Protein AF-A0A938V5H5-F1 (afdb_monomer_lite)

Secondary structure (DSSP, 8-state):
----------------------------------------S------------------PPP--------TTS------TT-SSEE-SSSSEEE---STTEEEETTEEEE-----S-SSSB-SSSSBS----TTEEEETTEEEE--

Radius of gyration: 36.23 Å; chains: 1; bounding box: 73×46×110 Å

Structure (mmCIF, N/CA/C/O backbone):
data_AF-A0A938V5H5-F1
#
_entry.id   AF-A0A938V5H5-F1
#
loop_
_atom_site.group_PDB
_atom_site.id
_atom_site.type_symbol
_atom_site.label_atom_id
_atom_site.label_alt_id
_atom_site.label_comp_id
_atom_site.label_asym_id
_atom_site.label_entity_id
_atom_site.label_seq_id
_atom_site.pdbx_PDB_ins_code
_atom_site.Cartn_x
_atom_site.Cartn_y
_atom_site.Cartn_z
_atom_site.occupancy
_atom_site.B_iso_or_equiv
_atom_site.auth_seq_id
_atom_site.auth_comp_id
_atom_site.auth_asym_id
_atom_site.auth_atom_id
_atom_site.pdbx_PDB_model_num
ATOM 1 N N . MET A 1 1 ? -8.663 37.023 58.843 1.00 42.31 1 MET A N 1
ATOM 2 C CA . MET A 1 1 ? -7.773 35.864 58.619 1.00 42.31 1 MET A CA 1
ATOM 3 C C . MET A 1 1 ? -8.628 34.703 58.145 1.00 42.31 1 MET A C 1
ATOM 5 O O . MET A 1 1 ? -9.250 34.014 58.940 1.00 42.31 1 MET A O 1
ATOM 9 N N . GLN A 1 2 ? -8.731 34.609 56.825 1.00 42.50 2 GLN A N 1
ATOM 10 C CA . GLN A 1 2 ? -9.478 33.630 56.047 1.00 42.50 2 GLN A CA 1
ATOM 11 C C . GLN A 1 2 ? -8.873 32.226 56.226 1.00 42.50 2 GLN A C 1
ATOM 13 O O . GLN A 1 2 ? -7.665 32.073 56.053 1.00 42.50 2 GLN A O 1
ATOM 18 N N . ARG A 1 3 ? -9.687 31.194 56.481 1.00 45.09 3 ARG A N 1
ATOM 19 C CA . ARG A 1 3 ? -9.358 29.814 56.087 1.00 45.09 3 ARG A CA 1
ATOM 20 C C . ARG A 1 3 ? -10.575 29.187 55.421 1.00 45.09 3 ARG A C 1
ATOM 22 O O . ARG A 1 3 ? -11.582 28.894 56.051 1.00 45.09 3 ARG A O 1
ATOM 29 N N . ILE A 1 4 ? -10.435 29.092 54.108 1.00 51.84 4 ILE A N 1
ATOM 30 C CA . ILE A 1 4 ? -11.314 28.469 53.131 1.00 51.84 4 ILE A CA 1
ATOM 31 C C . ILE A 1 4 ? -11.214 26.948 53.288 1.00 51.84 4 ILE A C 1
ATOM 33 O O . ILE A 1 4 ? -10.115 26.405 53.209 1.00 51.84 4 ILE A O 1
ATOM 37 N N . LEU A 1 5 ? -12.349 26.269 53.443 1.00 48.56 5 LEU A N 1
ATOM 38 C CA . LEU A 1 5 ? -12.515 24.866 53.061 1.00 48.56 5 LEU A CA 1
ATOM 39 C C . LEU A 1 5 ? -13.809 24.792 52.241 1.00 48.56 5 LEU A C 1
ATOM 41 O O . LEU A 1 5 ? -14.907 24.784 52.795 1.00 48.56 5 LEU A O 1
ATOM 45 N N . LEU A 1 6 ? -13.655 24.856 50.911 1.00 43.38 6 LEU A N 1
ATOM 46 C CA . LEU A 1 6 ? -14.742 24.771 49.935 1.00 43.38 6 LEU A CA 1
ATOM 47 C C . LEU A 1 6 ? -15.446 23.417 50.065 1.00 43.38 6 LEU A C 1
ATOM 49 O O . LEU A 1 6 ? -14.971 22.401 49.568 1.00 43.38 6 LEU A O 1
ATOM 53 N N . SER A 1 7 ? -16.598 23.439 50.723 1.00 48.94 7 SER A N 1
ATOM 54 C CA . SER A 1 7 ? -17.657 22.450 50.564 1.00 48.94 7 SER A CA 1
ATOM 55 C C . SER A 1 7 ? -18.646 22.993 49.533 1.00 48.94 7 SER A C 1
ATOM 57 O O . SER A 1 7 ? -19.062 24.143 49.643 1.00 48.94 7 SER A O 1
ATOM 59 N N . GLY A 1 8 ? -19.039 22.172 48.559 1.00 51.03 8 GLY A N 1
ATOM 60 C CA . GLY A 1 8 ? -20.239 22.416 47.755 1.00 51.03 8 GLY A CA 1
ATOM 61 C C . GLY A 1 8 ? -20.065 23.336 46.546 1.00 51.03 8 GLY A C 1
ATOM 62 O O . GLY A 1 8 ? -20.613 24.432 46.515 1.00 51.03 8 GLY A O 1
ATOM 63 N N . ALA A 1 9 ? -19.391 22.856 45.499 1.00 42.19 9 ALA A N 1
ATOM 64 C CA . ALA A 1 9 ? -19.657 23.334 44.144 1.00 42.19 9 ALA A CA 1
ATOM 65 C C . ALA A 1 9 ? -20.713 22.414 43.519 1.00 42.19 9 ALA A C 1
ATOM 67 O O . ALA A 1 9 ? -20.410 21.362 42.962 1.00 42.19 9 ALA A O 1
ATOM 68 N N . ILE A 1 10 ? -21.975 22.813 43.673 1.00 53.53 10 ILE A N 1
ATOM 69 C CA . ILE A 1 10 ? -23.082 22.346 42.844 1.00 53.53 10 ILE A CA 1
ATOM 70 C C . ILE A 1 10 ? -22.744 22.808 41.424 1.00 53.53 10 ILE A C 1
ATOM 72 O O . ILE A 1 10 ? -22.892 23.984 41.097 1.00 53.53 10 ILE A O 1
ATOM 76 N N . VAL A 1 11 ? -22.220 21.901 40.599 1.00 42.34 11 VAL A N 1
ATOM 77 C CA . VAL A 1 11 ? -22.107 22.132 39.158 1.00 42.34 11 VAL A CA 1
ATOM 78 C C . VAL A 1 11 ? -23.532 22.147 38.624 1.00 42.34 11 VAL A C 1
ATOM 80 O O . VAL A 1 11 ? -24.180 21.114 38.472 1.00 42.34 11 VAL A O 1
ATOM 83 N N . TRP A 1 12 ? -24.046 23.354 38.412 1.00 42.84 12 TRP A N 1
ATOM 84 C CA . TRP A 1 12 ? -25.275 23.590 37.676 1.00 42.84 12 TRP A CA 1
ATOM 85 C C . TRP A 1 12 ? -25.099 23.054 36.255 1.00 42.84 12 TRP A C 1
ATOM 87 O O . TRP A 1 12 ? -24.445 23.665 35.412 1.00 42.84 12 TRP A O 1
ATOM 97 N N . CYS A 1 13 ? -25.694 21.892 35.997 1.00 40.69 13 CYS A N 1
ATOM 98 C CA . CYS A 1 13 ? -25.951 21.413 34.651 1.00 40.69 13 CYS A CA 1
ATOM 99 C C . CYS A 1 13 ? -27.077 22.283 34.072 1.00 40.69 13 CYS A C 1
ATOM 101 O O . CYS A 1 13 ? -28.262 22.014 34.272 1.00 40.69 13 CYS A O 1
ATOM 103 N N . ALA A 1 14 ? -26.707 23.390 33.430 1.00 49.31 14 ALA A N 1
ATOM 104 C CA . ALA A 1 14 ? -27.638 24.212 32.673 1.00 49.31 14 ALA A CA 1
ATOM 105 C C . ALA A 1 14 ? -28.015 23.472 31.378 1.00 49.31 14 ALA A C 1
ATOM 107 O O . ALA A 1 14 ? -27.397 23.644 30.332 1.00 49.31 14 ALA A O 1
ATOM 108 N N . CYS A 1 15 ? -29.046 22.630 31.462 1.00 47.91 15 CYS A N 1
ATOM 109 C CA . CYS A 1 15 ? -29.882 22.302 30.315 1.00 47.91 15 CYS A CA 1
ATOM 110 C C . CYS A 1 15 ? -30.605 23.579 29.877 1.00 47.91 15 CYS A C 1
ATOM 112 O O . CYS A 1 15 ? -31.487 24.063 30.584 1.00 47.91 15 CYS A O 1
ATOM 114 N N . GLY A 1 16 ? -30.253 24.115 28.711 1.00 43.78 16 GLY A N 1
ATOM 115 C CA . GLY A 1 16 ? -31.078 25.118 28.047 1.00 43.78 16 GLY A CA 1
ATOM 116 C C . GLY A 1 16 ? -30.286 26.111 27.216 1.00 43.78 16 GLY A C 1
ATOM 117 O O . GLY A 1 16 ? -29.831 27.116 27.743 1.00 43.78 16 GLY A O 1
ATOM 118 N N . ALA A 1 17 ? -30.196 25.863 25.911 1.00 54.03 17 ALA A N 1
ATOM 119 C CA . ALA A 1 17 ? -30.540 26.862 24.899 1.00 54.03 17 ALA A CA 1
ATOM 120 C C . ALA A 1 17 ? -30.420 26.251 23.501 1.00 54.03 17 ALA A C 1
ATOM 122 O O . ALA A 1 17 ? -29.345 25.979 22.975 1.00 54.03 17 ALA A O 1
ATOM 123 N N . VAL A 1 18 ? -31.597 26.059 22.928 1.00 48.84 18 VAL A N 1
ATOM 124 C CA . VAL A 1 18 ? -31.905 25.875 21.519 1.00 48.84 18 VAL A CA 1
ATOM 125 C C . VAL A 1 18 ? -31.090 26.839 20.644 1.00 48.84 18 VAL A C 1
ATOM 127 O O . VAL A 1 18 ? -31.287 28.048 20.719 1.00 48.84 18 VAL A O 1
ATOM 130 N N . PHE A 1 19 ? -30.251 26.308 19.755 1.00 43.78 19 PHE A N 1
ATOM 131 C CA . PHE A 1 19 ? -29.819 27.022 18.554 1.00 43.78 19 PHE A CA 1
ATOM 132 C C . PHE A 1 19 ? -30.286 26.243 17.324 1.00 43.78 19 PHE A C 1
ATOM 134 O O . PHE A 1 19 ? -29.610 25.349 16.821 1.00 43.78 19 PHE A O 1
ATOM 141 N N . LEU A 1 20 ? -31.485 26.605 16.851 1.00 46.72 20 LEU A N 1
ATOM 142 C CA . LEU A 1 20 ? -31.879 26.419 15.458 1.00 46.72 20 LEU A CA 1
ATOM 143 C C . LEU A 1 20 ? -30.885 27.211 14.599 1.00 46.72 20 LEU A C 1
ATOM 145 O O . LEU A 1 20 ? -30.993 28.433 14.504 1.00 46.72 20 LEU A O 1
ATOM 149 N N . SER A 1 21 ? -29.929 26.529 13.971 1.00 50.41 21 SER A N 1
ATOM 150 C CA . SER A 1 21 ? -29.205 27.097 12.836 1.00 50.41 21 SER A CA 1
ATOM 151 C C . SER A 1 21 ? -29.875 26.608 11.559 1.00 50.41 21 SER A C 1
ATOM 153 O O . SER A 1 21 ? -29.875 25.419 11.242 1.00 50.41 21 SER A O 1
ATOM 155 N N . ALA A 1 22 ? -30.535 27.536 10.875 1.00 48.28 22 ALA A N 1
ATOM 156 C CA . ALA A 1 22 ? -31.237 27.302 9.630 1.00 48.28 22 ALA A CA 1
ATOM 157 C C . ALA A 1 22 ? -30.245 26.997 8.495 1.00 48.28 22 ALA A C 1
ATOM 159 O O . ALA A 1 22 ? -29.520 27.883 8.047 1.00 48.28 22 ALA A O 1
ATOM 160 N N . CYS A 1 23 ? -30.266 25.775 7.957 1.00 43.78 23 CYS A N 1
ATOM 161 C CA . CYS A 1 23 ? -29.747 25.513 6.615 1.00 43.78 23 CYS A CA 1
ATOM 162 C C . CYS A 1 23 ? -30.790 25.976 5.589 1.00 43.78 23 CYS A C 1
ATOM 164 O O . CYS A 1 23 ? -31.623 25.201 5.128 1.00 43.78 23 CYS A O 1
ATOM 166 N N . SER A 1 24 ? -30.753 27.266 5.254 1.00 53.62 24 SER A N 1
ATOM 167 C CA . SER A 1 24 ? -31.433 27.823 4.084 1.00 53.62 24 SER A CA 1
ATOM 168 C C . SER A 1 24 ? -30.404 27.945 2.963 1.00 53.62 24 SER A C 1
ATOM 170 O O . SER A 1 24 ? -29.495 28.767 3.040 1.00 53.62 24 SER A O 1
ATOM 172 N N . GLY A 1 25 ? -30.502 27.085 1.950 1.00 48.47 25 GLY A N 1
ATOM 173 C CA . GLY A 1 25 ? -29.505 27.009 0.883 1.00 48.47 25 GLY A CA 1
ATOM 174 C C . GLY A 1 25 ? -29.916 26.078 -0.249 1.00 48.47 25 GLY A C 1
ATOM 175 O O . GLY A 1 25 ? -29.302 25.042 -0.454 1.00 48.47 25 GLY A O 1
ATOM 176 N N . SER A 1 26 ? -31.004 26.456 -0.916 1.00 47.00 26 SER A N 1
ATOM 177 C CA . SER A 1 26 ? -31.444 26.127 -2.276 1.00 47.00 26 SER A CA 1
ATOM 178 C C . SER A 1 26 ? -30.599 25.145 -3.093 1.00 47.00 26 SER A C 1
ATOM 180 O O . SER A 1 26 ? -29.450 25.409 -3.442 1.00 47.00 26 SER A O 1
ATOM 182 N N . GLY A 1 27 ? -31.246 24.063 -3.526 1.00 49.62 27 GLY A N 1
ATOM 183 C CA . GLY A 1 27 ? -30.697 23.159 -4.524 1.00 49.62 27 GLY A CA 1
ATOM 184 C C . GLY A 1 27 ? -30.425 23.822 -5.875 1.00 49.62 27 GLY A C 1
ATOM 185 O O . GLY A 1 27 ? -31.022 24.837 -6.228 1.00 49.62 27 GLY A O 1
ATOM 186 N N . ARG A 1 28 ? -29.561 23.163 -6.650 1.00 52.50 28 ARG A N 1
ATOM 187 C CA . ARG A 1 28 ? -29.623 23.053 -8.112 1.00 52.50 28 ARG A CA 1
ATOM 188 C C . ARG A 1 28 ? -28.890 21.780 -8.524 1.00 52.50 28 ARG A C 1
ATOM 190 O O . ARG A 1 28 ? -27.674 21.751 -8.664 1.00 52.50 28 ARG A O 1
ATOM 197 N N . SER A 1 29 ? -29.686 20.731 -8.705 1.00 46.50 29 SER A N 1
ATOM 198 C CA . SER A 1 29 ? -29.394 19.652 -9.639 1.00 46.50 29 SER A CA 1
ATOM 199 C C . SER A 1 29 ? -29.227 20.294 -11.018 1.00 46.50 29 SER A C 1
ATOM 201 O O . SER A 1 29 ? -30.173 20.883 -11.539 1.00 46.50 29 SER A O 1
ATOM 203 N N . GLN A 1 30 ? -28.013 20.270 -11.563 1.00 56.12 30 GLN A N 1
ATOM 204 C CA . GLN A 1 30 ? -27.783 20.557 -12.973 1.00 56.12 30 GLN A CA 1
ATOM 205 C C . GLN A 1 30 ? -27.304 19.271 -13.612 1.00 56.12 30 GLN A C 1
ATOM 207 O O . GLN A 1 30 ? -26.192 18.794 -13.400 1.00 56.12 30 GLN A O 1
ATOM 212 N N . LYS A 1 31 ? -28.263 18.690 -14.316 1.00 45.19 31 LYS A N 1
ATOM 213 C CA . LYS A 1 31 ? -28.125 17.560 -15.196 1.00 45.19 31 LYS A CA 1
ATOM 214 C C . LYS A 1 31 ? -27.825 18.114 -16.590 1.00 45.19 31 LYS A C 1
ATOM 216 O O . LYS A 1 31 ? -28.464 19.076 -17.010 1.00 45.19 31 LYS A O 1
ATOM 221 N N . ASP A 1 32 ? -26.921 17.410 -17.265 1.00 53.78 32 ASP A N 1
ATOM 222 C CA . ASP A 1 32 ? -26.735 17.347 -18.719 1.00 53.78 32 ASP A CA 1
ATOM 223 C C . ASP A 1 32 ? -25.931 18.491 -19.381 1.00 53.78 32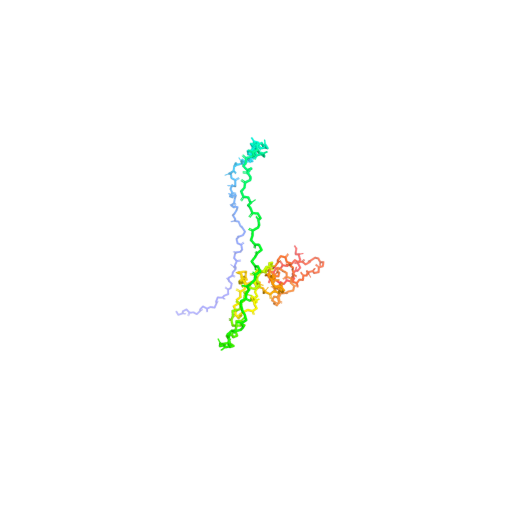 ASP A C 1
ATOM 225 O O . ASP A 1 32 ? -25.895 19.607 -18.866 1.00 53.78 32 ASP A O 1
ATOM 229 N N . PRO A 1 33 ? -25.362 18.283 -20.588 1.00 55.09 33 PRO A N 1
ATOM 230 C CA . PRO A 1 33 ? -24.975 17.037 -21.266 1.00 55.09 33 PRO A CA 1
ATOM 231 C C . PRO A 1 33 ? -23.497 17.042 -21.723 1.00 55.09 33 PRO A C 1
ATOM 233 O O . PRO A 1 33 ? -22.865 18.078 -21.914 1.00 55.09 33 PRO A O 1
ATOM 236 N N . THR A 1 34 ? -22.957 15.851 -21.977 1.00 62.06 34 THR A N 1
ATOM 237 C CA . THR A 1 34 ? -21.751 15.655 -22.794 1.00 62.06 34 THR A CA 1
ATOM 238 C C . THR A 1 34 ? -21.980 16.198 -24.210 1.00 62.06 34 THR A C 1
ATOM 240 O O . THR A 1 34 ? -23.000 15.845 -24.810 1.00 62.06 34 THR A O 1
ATOM 243 N N . PRO A 1 35 ? -21.063 16.979 -24.805 1.00 55.62 35 PRO A N 1
ATOM 244 C CA . PRO A 1 35 ? -21.111 17.221 -26.237 1.00 55.62 35 PRO A CA 1
ATOM 245 C C . PRO A 1 35 ? -20.736 15.928 -26.974 1.00 55.62 35 PRO A C 1
ATOM 247 O O . PRO A 1 35 ? -19.570 15.549 -27.042 1.00 55.62 35 PRO A O 1
ATOM 250 N N . ALA A 1 36 ? -21.749 15.248 -27.513 1.00 53.09 36 ALA A N 1
ATOM 251 C CA . ALA A 1 36 ? -21.575 14.383 -28.667 1.00 53.09 36 ALA A CA 1
ATOM 252 C C . ALA A 1 36 ? -21.418 15.283 -29.902 1.00 53.09 36 ALA A C 1
ATOM 254 O O . ALA A 1 36 ? -22.349 15.977 -30.305 1.00 53.09 36 ALA A O 1
ATOM 255 N N . ALA A 1 37 ? -20.207 15.298 -30.444 1.00 55.72 37 ALA A N 1
ATOM 256 C CA . ALA A 1 37 ? -19.897 15.615 -31.831 1.00 55.72 37 ALA A CA 1
ATOM 257 C C . ALA A 1 37 ? -18.817 14.580 -32.191 1.00 55.72 37 ALA A C 1
ATOM 259 O O . ALA A 1 37 ? -17.708 14.653 -31.674 1.00 55.72 37 ALA A O 1
ATOM 260 N N . ASP A 1 38 ? -19.139 13.445 -32.811 1.00 51.41 38 ASP A N 1
ATOM 261 C CA . ASP A 1 38 ? -19.582 13.306 -34.204 1.00 51.41 38 ASP A CA 1
ATOM 262 C C . ASP A 1 38 ? -18.791 14.215 -35.145 1.00 51.41 38 ASP A C 1
ATOM 264 O O . ASP A 1 38 ? -19.303 15.196 -35.676 1.00 51.41 38 ASP A O 1
ATOM 268 N N . LEU A 1 39 ? -17.520 13.858 -35.348 1.00 61.53 39 LEU A N 1
ATOM 269 C CA . LEU A 1 39 ? -16.772 14.179 -36.558 1.00 61.53 39 LEU A CA 1
ATOM 270 C C . LEU A 1 39 ? -15.996 12.934 -37.010 1.00 61.53 39 LEU A C 1
ATOM 272 O O . LEU A 1 39 ? -14.959 12.594 -36.451 1.00 61.53 39 LEU A O 1
ATOM 276 N N . GLY A 1 40 ? -16.538 12.284 -38.040 1.00 51.06 40 GLY A N 1
ATOM 277 C CA . GLY A 1 40 ? -15.762 11.747 -39.155 1.00 51.06 40 GLY A CA 1
ATOM 278 C C . GLY A 1 40 ? -14.954 10.473 -38.918 1.00 51.06 40 GLY A C 1
ATOM 279 O O . GLY A 1 40 ? -13.745 10.520 -38.720 1.00 51.06 40 GLY A O 1
ATOM 280 N N . ALA A 1 41 ? -15.592 9.322 -39.141 1.00 57.78 41 ALA A N 1
ATOM 281 C CA . ALA A 1 41 ? -14.999 8.404 -40.110 1.00 57.78 41 ALA A CA 1
ATOM 282 C C . ALA A 1 41 ? -14.968 9.15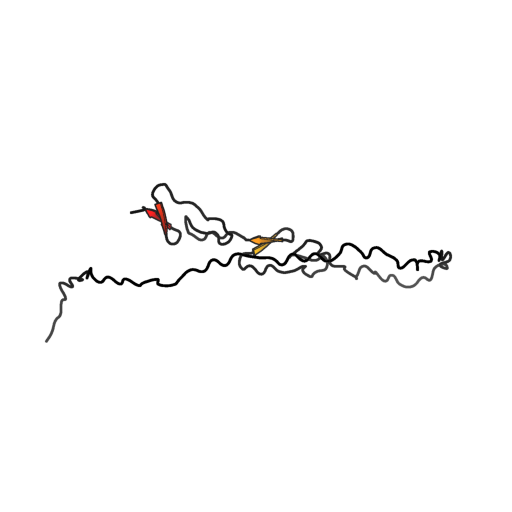7 -41.448 1.00 57.78 41 ALA A C 1
ATOM 284 O O . ALA A 1 41 ? -15.991 9.755 -41.756 1.00 57.78 41 ALA A O 1
ATOM 285 N N . ASP A 1 42 ? -13.802 9.228 -42.107 1.00 55.97 42 ASP A N 1
ATOM 286 C CA . ASP A 1 42 ? -13.564 9.497 -43.545 1.00 55.97 42 ASP A CA 1
ATOM 287 C C . ASP A 1 42 ? -12.227 10.245 -43.768 1.00 55.97 42 ASP A C 1
ATOM 289 O O . ASP A 1 42 ? -12.212 11.369 -44.253 1.00 55.97 42 ASP A O 1
ATOM 293 N N . ASP A 1 43 ? -11.076 9.637 -43.456 1.00 50.75 43 ASP A N 1
ATOM 294 C CA . ASP A 1 43 ? -9.844 9.949 -44.212 1.00 50.75 43 ASP A CA 1
ATOM 295 C C . ASP A 1 43 ? -8.893 8.743 -44.255 1.00 50.75 43 ASP A C 1
ATOM 297 O O . ASP A 1 43 ? -7.716 8.762 -43.904 1.00 50.75 43 ASP A O 1
ATOM 301 N N . VAL A 1 44 ? -9.462 7.617 -44.683 1.00 59.09 44 VAL A N 1
ATOM 302 C CA . VAL A 1 44 ? -8.716 6.472 -45.209 1.00 59.09 44 VAL A CA 1
ATOM 303 C C . VAL A 1 44 ? -8.541 6.642 -46.715 1.00 59.09 44 VAL A C 1
ATOM 305 O O . VAL A 1 44 ? -8.945 5.772 -47.478 1.00 59.09 44 VAL A O 1
ATOM 308 N N . LEU A 1 45 ? -7.964 7.757 -47.181 1.00 58.66 45 LEU A N 1
ATOM 309 C CA . LEU A 1 45 ? -7.586 7.914 -48.587 1.00 58.66 45 LEU A CA 1
ATOM 310 C C . LEU A 1 45 ? -6.247 8.659 -48.783 1.00 58.66 45 LEU A C 1
ATOM 312 O O . LEU A 1 45 ? -6.194 9.852 -49.036 1.00 58.66 45 LEU A O 1
ATOM 316 N N . ARG A 1 46 ? -5.188 7.848 -48.907 1.00 54.38 46 ARG A N 1
ATOM 317 C CA . ARG A 1 46 ? -4.150 7.969 -49.954 1.00 54.38 46 ARG A CA 1
ATOM 318 C C . ARG A 1 46 ? -3.068 9.052 -49.817 1.00 54.38 46 ARG A C 1
ATOM 320 O O . ARG A 1 46 ? -3.058 10.035 -50.543 1.00 54.38 46 ARG A O 1
ATOM 327 N N . PHE A 1 47 ? -1.999 8.669 -49.125 1.00 47.91 47 PHE A N 1
ATOM 328 C CA . PHE A 1 47 ? -0.649 8.685 -49.708 1.00 47.91 47 PHE A CA 1
ATOM 329 C C . PHE A 1 47 ? -0.068 7.277 -49.481 1.00 47.91 47 PHE A C 1
ATOM 331 O O . PHE A 1 47 ? 0.391 6.954 -48.396 1.00 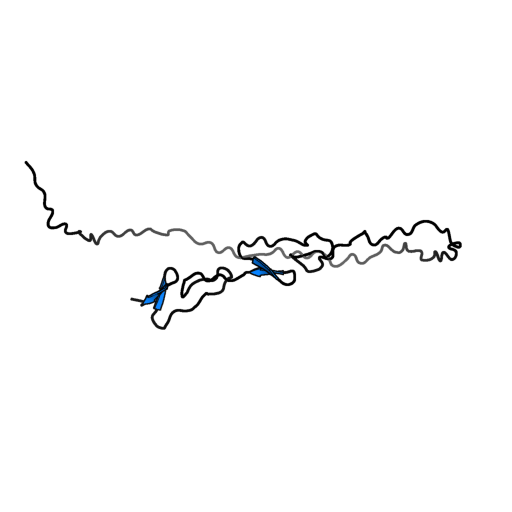47.91 47 PHE A O 1
ATOM 338 N N . ALA A 1 48 ? -0.371 6.281 -50.316 1.00 53.44 48 ALA A N 1
ATOM 339 C CA . ALA A 1 48 ? 0.358 6.011 -51.555 1.00 53.44 48 ALA A CA 1
ATOM 340 C C . ALA A 1 48 ? 1.879 6.192 -51.384 1.00 53.44 48 ALA A C 1
ATOM 342 O O . ALA A 1 48 ? 2.417 7.264 -51.624 1.00 53.44 48 ALA A O 1
ATOM 343 N N . ASP A 1 49 ? 2.512 5.096 -50.967 1.00 53.22 49 ASP A N 1
ATOM 344 C CA . ASP A 1 49 ? 3.743 4.577 -51.563 1.00 53.22 49 ASP A CA 1
ATOM 345 C C . ASP A 1 49 ? 5.003 5.461 -51.510 1.00 53.22 49 ASP A C 1
ATOM 347 O O . ASP A 1 49 ? 5.257 6.315 -52.356 1.00 53.22 49 ASP A O 1
ATOM 351 N N . SER A 1 50 ? 5.851 5.190 -50.518 1.00 54.12 50 SER A N 1
ATOM 352 C CA . SER A 1 50 ? 7.296 5.435 -50.596 1.00 54.12 50 SER A CA 1
ATOM 353 C C . SER A 1 50 ? 8.024 4.423 -49.717 1.00 54.12 50 SER A C 1
ATOM 355 O O . SER A 1 50 ? 8.687 4.766 -48.742 1.00 54.12 50 SER A O 1
ATOM 357 N N . ALA A 1 51 ? 7.870 3.147 -50.062 1.00 59.25 51 ALA A N 1
ATOM 358 C CA . ALA A 1 51 ? 8.803 2.112 -49.654 1.00 59.25 51 ALA A CA 1
ATOM 359 C C . ALA A 1 51 ? 9.451 1.537 -50.915 1.00 59.25 51 ALA A C 1
ATOM 361 O O . ALA A 1 51 ? 8.809 0.772 -51.627 1.00 59.25 51 ALA A O 1
ATOM 362 N N . PRO A 1 52 ? 10.731 1.819 -51.186 1.00 59.06 52 PRO A N 1
ATOM 363 C CA . PRO A 1 52 ? 11.570 0.826 -51.811 1.00 59.06 52 PRO A CA 1
ATOM 364 C C . PRO A 1 52 ? 12.137 -0.072 -50.708 1.00 59.06 52 PRO A C 1
ATOM 366 O O . PRO A 1 52 ? 13.007 0.319 -49.926 1.00 59.06 52 PRO A O 1
ATOM 369 N N . ALA A 1 53 ? 11.621 -1.300 -50.676 1.00 54.97 53 ALA A N 1
ATOM 370 C CA . ALA A 1 53 ? 12.447 -2.455 -50.366 1.00 54.97 53 ALA A CA 1
ATOM 371 C C . ALA A 1 53 ? 13.689 -2.459 -51.287 1.00 54.97 53 ALA A C 1
ATOM 373 O O . ALA A 1 53 ? 13.677 -1.840 -52.348 1.00 54.97 53 ALA A O 1
ATOM 374 N N . ASP A 1 54 ? 14.736 -3.167 -50.859 1.00 52.41 54 ASP A N 1
ATOM 375 C CA . ASP A 1 54 ? 15.986 -3.451 -51.585 1.00 52.41 54 ASP A CA 1
ATOM 376 C C . ASP A 1 54 ? 17.193 -2.542 -51.300 1.00 52.41 54 ASP A C 1
ATOM 378 O O . ASP A 1 54 ? 17.642 -1.737 -52.116 1.00 52.41 54 ASP A O 1
ATOM 382 N N . ARG A 1 55 ? 17.858 -2.831 -50.173 1.00 53.94 55 ARG A N 1
ATOM 383 C CA . ARG A 1 55 ? 19.306 -3.093 -50.213 1.00 53.94 55 ARG A CA 1
ATOM 384 C C . ARG A 1 55 ? 19.625 -4.379 -49.460 1.00 53.94 55 ARG A C 1
ATOM 386 O O . ARG A 1 55 ? 19.864 -4.365 -48.257 1.00 53.94 55 ARG A O 1
ATOM 393 N N . VAL A 1 56 ? 19.677 -5.484 -50.200 1.00 57.94 56 VAL A N 1
ATOM 394 C CA . VAL A 1 56 ? 20.547 -6.607 -49.845 1.00 57.94 56 VAL A CA 1
ATOM 395 C C . VAL A 1 56 ? 21.983 -6.095 -49.972 1.00 57.94 56 VAL A C 1
ATOM 397 O O . VAL A 1 56 ? 22.489 -5.899 -51.075 1.00 57.94 56 VAL A O 1
ATOM 400 N N . GLY A 1 57 ? 22.608 -5.792 -48.837 1.00 49.06 57 GLY A N 1
ATOM 401 C CA . GLY A 1 57 ? 24.044 -5.570 -48.735 1.00 49.06 57 GLY A CA 1
ATOM 402 C C . GLY A 1 57 ? 24.723 -6.873 -48.341 1.00 49.06 57 GLY A C 1
ATOM 403 O O . GLY A 1 57 ? 24.969 -7.101 -47.162 1.00 49.06 57 GLY A O 1
ATOM 404 N N . GLU A 1 58 ? 25.003 -7.731 -49.321 1.00 57.88 58 GLU A N 1
ATOM 405 C CA . GLU A 1 58 ? 25.977 -8.806 -49.147 1.00 57.88 58 GLU A CA 1
ATOM 406 C C . GLU A 1 58 ? 27.383 -8.199 -49.233 1.00 57.88 58 GLU A C 1
ATOM 408 O O . GLU A 1 58 ? 27.724 -7.559 -50.229 1.00 57.88 58 GLU A O 1
ATOM 413 N N . GLY A 1 59 ? 28.193 -8.388 -48.187 1.00 55.53 59 GLY A N 1
ATOM 414 C CA . GLY A 1 59 ? 29.620 -8.050 -48.202 1.00 55.53 59 GLY A CA 1
ATOM 415 C C . GLY A 1 59 ? 30.101 -7.221 -47.013 1.00 55.53 59 GLY A C 1
ATOM 416 O O . GLY A 1 59 ? 30.535 -6.087 -47.189 1.00 55.53 59 GLY A O 1
ATOM 417 N N . GLY A 1 60 ? 30.086 -7.794 -45.807 1.00 52.62 60 GLY A N 1
ATOM 418 C CA . GLY A 1 60 ? 30.976 -7.337 -44.735 1.00 52.62 60 GLY A CA 1
ATOM 419 C C . GLY A 1 60 ? 32.349 -7.999 -44.911 1.00 52.62 60 GLY A C 1
ATOM 420 O O . GLY A 1 60 ? 32.396 -9.233 -44.939 1.00 52.62 60 GLY A O 1
ATOM 421 N N . PRO A 1 61 ? 33.454 -7.248 -45.086 1.00 53.88 61 PRO A N 1
ATOM 422 C CA . PRO A 1 61 ? 34.774 -7.842 -45.214 1.00 53.88 61 PRO A CA 1
ATOM 423 C C . PRO A 1 61 ? 35.240 -8.433 -43.883 1.00 53.88 61 PRO A C 1
ATOM 425 O O . PRO A 1 61 ? 34.857 -8.002 -42.797 1.00 53.88 61 PRO A O 1
ATOM 428 N N . ALA A 1 62 ? 36.068 -9.461 -44.035 1.00 54.75 62 ALA A N 1
ATOM 429 C CA . ALA A 1 62 ? 36.745 -10.196 -42.990 1.00 54.75 62 ALA A CA 1
ATOM 430 C C . ALA A 1 62 ? 37.417 -9.296 -41.940 1.00 54.75 62 ALA A C 1
ATOM 432 O O . ALA A 1 62 ? 37.886 -8.202 -42.243 1.00 54.75 62 ALA A O 1
ATOM 433 N N . GLY A 1 63 ? 37.455 -9.857 -40.729 1.00 58.06 63 GLY A N 1
ATOM 434 C CA . GLY A 1 63 ? 37.989 -9.335 -39.477 1.00 58.06 63 GLY A CA 1
ATOM 435 C C . GLY A 1 63 ? 39.027 -8.223 -39.543 1.00 58.06 63 GLY A C 1
ATOM 436 O O . GLY A 1 63 ? 40.057 -8.348 -40.198 1.00 58.06 63 GLY A O 1
ATOM 437 N N . ASP A 1 64 ? 38.804 -7.233 -38.686 1.00 51.19 64 ASP A N 1
ATOM 438 C CA . ASP A 1 64 ? 39.895 -6.563 -38.001 1.00 51.19 64 ASP A CA 1
ATOM 439 C C . ASP A 1 64 ? 39.764 -6.844 -36.500 1.00 51.19 64 ASP A C 1
ATOM 441 O O . ASP A 1 64 ? 38.704 -6.688 -35.889 1.00 51.19 64 ASP A O 1
ATOM 445 N N . ALA A 1 65 ? 40.835 -7.391 -35.940 1.00 67.25 65 ALA A N 1
ATOM 446 C CA . ALA A 1 65 ? 40.950 -7.746 -34.542 1.00 67.25 65 ALA A CA 1
ATOM 447 C C . ALA A 1 65 ? 41.350 -6.500 -33.747 1.00 67.25 65 ALA A C 1
ATOM 449 O O . ALA A 1 65 ? 42.501 -6.078 -33.810 1.00 67.25 65 ALA A O 1
ATOM 450 N N . GLY A 1 66 ? 40.436 -5.946 -32.950 1.00 60.09 66 GLY A N 1
ATOM 451 C CA . GLY A 1 66 ? 40.782 -4.825 -32.079 1.00 60.09 66 GLY A CA 1
ATOM 452 C C . GLY A 1 66 ? 39.612 -4.292 -31.269 1.00 60.09 66 GLY A C 1
ATOM 453 O O . GLY A 1 66 ? 38.947 -3.365 -31.701 1.00 60.09 66 GLY A O 1
ATOM 454 N N . GLY A 1 67 ? 39.405 -4.863 -30.079 1.00 58.00 67 GLY A N 1
ATOM 455 C CA . GLY A 1 67 ? 38.493 -4.332 -29.063 1.00 58.00 67 GLY A CA 1
ATOM 456 C C . GLY A 1 67 ? 37.441 -5.343 -28.623 1.00 58.00 67 GLY A C 1
ATOM 457 O O . GLY A 1 67 ? 36.382 -5.456 -29.227 1.00 58.00 67 GLY A O 1
ATOM 458 N N . LYS A 1 68 ? 37.698 -6.057 -27.520 1.00 57.97 68 LYS A N 1
ATOM 459 C CA . LYS A 1 68 ? 36.599 -6.526 -26.667 1.00 57.97 68 LYS A CA 1
ATOM 460 C C . LYS A 1 68 ? 36.049 -5.295 -25.953 1.00 57.97 68 LYS A C 1
ATOM 462 O O . LYS A 1 68 ? 36.397 -5.033 -24.808 1.00 57.97 68 LYS A O 1
ATOM 467 N N . GLU A 1 69 ? 35.292 -4.487 -26.673 1.00 61.16 69 GLU A N 1
ATOM 468 C CA . GLU A 1 69 ? 34.402 -3.529 -26.045 1.00 61.16 69 GLU A CA 1
ATOM 469 C C . GLU A 1 69 ? 33.197 -4.358 -25.634 1.00 61.16 69 GLU A C 1
ATOM 471 O O . GLU A 1 69 ? 32.363 -4.734 -26.458 1.00 61.16 69 GLU A O 1
ATOM 476 N N . ASP A 1 70 ? 33.195 -4.766 -24.370 1.00 61.41 70 ASP A N 1
ATOM 477 C CA . ASP A 1 70 ? 32.027 -5.317 -23.709 1.00 61.41 70 ASP A CA 1
ATOM 478 C C . ASP A 1 70 ? 30.918 -4.249 -23.781 1.00 61.41 70 ASP A C 1
ATOM 480 O O . ASP A 1 70 ? 30.729 -3.435 -22.885 1.00 61.41 70 ASP A O 1
ATOM 484 N N . VAL A 1 71 ? 30.151 -4.235 -24.877 1.00 60.66 71 VAL A N 1
ATOM 485 C CA . VAL A 1 71 ? 28.837 -3.571 -24.964 1.00 60.66 71 VAL A CA 1
ATOM 486 C C . VAL A 1 71 ? 27.838 -4.413 -24.156 1.00 60.66 71 VAL A C 1
ATOM 488 O O . VAL A 1 71 ? 26.810 -4.883 -24.629 1.00 60.66 71 VAL A O 1
ATOM 491 N N . SER A 1 72 ? 28.210 -4.675 -22.911 1.00 62.34 72 SER A N 1
ATOM 492 C CA . SER A 1 72 ? 27.414 -5.236 -21.830 1.00 62.34 72 SER A CA 1
ATOM 493 C C . SER A 1 72 ? 27.264 -4.206 -20.698 1.00 62.34 72 SER A C 1
ATOM 495 O O . SER A 1 72 ? 26.435 -4.398 -19.814 1.00 62.34 72 SER A O 1
ATOM 497 N N . ASP A 1 73 ? 27.965 -3.063 -20.785 1.00 70.88 73 ASP A N 1
ATOM 498 C CA . ASP A 1 73 ? 27.849 -1.932 -19.853 1.00 70.88 73 ASP A CA 1
ATOM 499 C C . ASP A 1 73 ? 26.646 -1.008 -20.135 1.00 70.88 73 ASP A C 1
ATOM 501 O O . ASP A 1 73 ? 26.286 -0.177 -19.297 1.00 70.88 73 ASP A O 1
ATOM 505 N N . VAL A 1 74 ? 25.988 -1.130 -21.297 1.00 85.06 74 VAL A N 1
ATOM 506 C CA . VAL A 1 74 ? 24.729 -0.412 -21.555 1.00 85.06 74 VAL A CA 1
ATOM 507 C C . VAL A 1 74 ? 23.585 -1.212 -20.952 1.00 85.06 74 VAL A C 1
ATOM 509 O O . VAL A 1 74 ? 23.055 -2.137 -21.566 1.00 85.06 74 VAL A O 1
ATOM 512 N N . CYS A 1 75 ? 23.194 -0.838 -19.738 1.00 90.69 75 CYS A N 1
ATOM 513 C CA . CYS A 1 75 ? 22.002 -1.390 -19.122 1.00 90.69 75 CYS A CA 1
ATOM 514 C C . CYS A 1 75 ? 20.746 -0.688 -19.652 1.00 90.69 75 CYS A C 1
ATOM 516 O O . CYS A 1 75 ? 20.638 0.539 -19.594 1.00 90.69 75 CYS A O 1
ATOM 518 N N . TRP A 1 76 ? 19.796 -1.468 -20.173 1.00 92.94 76 TRP A N 1
ATOM 519 C CA . TRP A 1 76 ? 18.507 -0.959 -20.631 1.00 92.94 76 TRP A CA 1
ATOM 520 C C . TRP A 1 76 ? 17.440 -1.151 -19.545 1.00 92.94 76 TRP A C 1
ATOM 522 O O . TRP A 1 76 ? 17.116 -2.300 -19.232 1.00 92.94 76 TRP A O 1
ATOM 532 N N . PRO A 1 77 ? 16.885 -0.070 -18.969 1.00 93.69 77 PRO A N 1
ATOM 533 C CA . PRO A 1 77 ? 15.894 -0.187 -17.910 1.00 93.69 77 PRO A CA 1
ATOM 534 C C . PRO A 1 77 ? 14.593 -0.765 -18.465 1.00 93.69 77 PRO A C 1
ATOM 536 O O . PRO A 1 77 ? 14.074 -0.303 -19.484 1.00 93.69 77 PRO A O 1
ATOM 539 N N . ASP A 1 78 ? 14.034 -1.752 -17.773 1.00 94.56 78 ASP A N 1
ATOM 540 C CA . ASP A 1 78 ? 12.720 -2.298 -18.098 1.00 94.56 78 ASP A CA 1
ATOM 541 C C . ASP A 1 78 ? 11.709 -1.823 -17.064 1.00 94.56 78 ASP A C 1
ATOM 543 O O . ASP A 1 78 ? 11.750 -2.232 -15.915 1.00 94.56 78 ASP A O 1
ATOM 547 N N . CYS A 1 79 ? 10.773 -0.966 -17.443 1.00 96.50 79 CYS A N 1
ATOM 548 C CA . CYS A 1 79 ? 9.709 -0.517 -16.543 1.00 96.50 79 CYS A CA 1
ATOM 549 C C . CYS A 1 79 ? 8.319 -0.787 -17.102 1.00 96.50 79 CYS A C 1
ATOM 551 O O . CYS A 1 79 ? 7.335 -0.214 -16.630 1.00 96.50 79 CYS A O 1
ATOM 553 N N . GLN A 1 80 ? 8.211 -1.650 -18.114 1.00 96.62 80 GLN A N 1
ATOM 554 C CA . GLN A 1 80 ? 6.939 -1.889 -18.770 1.00 96.62 80 GLN A CA 1
ATOM 555 C C . GLN A 1 80 ? 5.932 -2.483 -17.775 1.00 96.62 80 GLN A C 1
ATOM 557 O O . GLN A 1 80 ? 6.152 -3.534 -17.183 1.00 96.62 80 GLN A O 1
ATOM 562 N N . GLY A 1 81 ? 4.821 -1.771 -17.566 1.00 94.75 81 GLY A N 1
ATOM 563 C CA . GLY A 1 81 ? 3.759 -2.191 -16.648 1.00 94.75 81 GLY A CA 1
ATOM 564 C C . GLY A 1 81 ? 4.076 -2.031 -15.155 1.00 94.75 81 GLY A C 1
ATOM 565 O O . GLY A 1 81 ? 3.283 -2.492 -14.338 1.00 94.75 81 GLY A O 1
ATOM 566 N N . ARG A 1 82 ? 5.185 -1.379 -14.779 1.00 97.06 82 ARG A N 1
ATOM 567 C CA . ARG A 1 82 ? 5.584 -1.178 -13.376 1.00 97.06 82 ARG A CA 1
ATOM 568 C C . ARG A 1 82 ? 5.447 0.289 -12.967 1.00 97.06 82 ARG A C 1
ATOM 570 O O . ARG A 1 82 ? 5.981 1.173 -13.626 1.00 97.06 82 ARG A O 1
ATOM 577 N N . ALA A 1 83 ? 4.757 0.545 -11.859 1.00 96.44 83 ALA A N 1
ATOM 578 C CA . ALA A 1 83 ? 4.617 1.865 -11.241 1.00 96.44 83 ALA A CA 1
ATOM 579 C C . ALA A 1 83 ? 5.750 2.182 -10.247 1.00 96.44 83 ALA A C 1
ATOM 581 O O . ALA A 1 83 ? 6.026 3.344 -9.958 1.00 96.44 83 ALA A O 1
ATOM 582 N N . CYS A 1 84 ? 6.399 1.154 -9.701 1.00 97.62 84 CYS A N 1
ATOM 583 C CA . CYS A 1 84 ? 7.471 1.286 -8.721 1.00 97.62 84 CYS A CA 1
ATOM 584 C C . CYS A 1 84 ? 8.439 0.097 -8.799 1.00 97.62 84 CYS A C 1
ATOM 586 O O . CYS A 1 84 ? 8.181 -0.889 -9.489 1.00 97.62 84 CYS A O 1
ATOM 588 N N . GLY A 1 85 ? 9.542 0.171 -8.053 1.00 96.50 85 GLY A N 1
ATOM 589 C CA . GLY A 1 85 ? 10.493 -0.935 -7.907 1.00 96.50 85 GLY A CA 1
ATOM 590 C C . GLY A 1 85 ? 11.716 -0.807 -8.819 1.00 96.50 85 GLY A C 1
ATOM 591 O O . GLY A 1 85 ? 11.854 0.200 -9.512 1.00 96.50 85 GLY A O 1
ATOM 592 N N . PRO A 1 86 ? 12.640 -1.780 -8.781 1.00 96.75 86 PRO A N 1
ATOM 593 C CA . PRO A 1 86 ? 13.916 -1.697 -9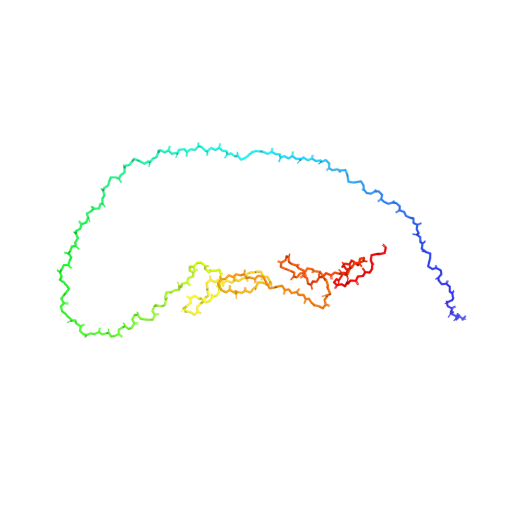.488 1.00 96.75 86 PRO A CA 1
ATOM 594 C C . PRO A 1 86 ? 13.739 -1.816 -11.005 1.00 96.75 86 PRO A C 1
ATOM 596 O O . PRO A 1 86 ? 13.003 -2.685 -11.473 1.00 96.75 86 PRO A O 1
ATOM 599 N N . ASP A 1 87 ? 14.470 -1.010 -11.773 1.00 95.69 87 ASP A N 1
ATOM 600 C CA . ASP A 1 87 ? 14.439 -1.007 -13.247 1.00 95.69 87 ASP A CA 1
ATOM 601 C C . ASP A 1 87 ? 15.313 -2.093 -13.903 1.00 95.69 87 ASP A C 1
ATOM 603 O O . ASP A 1 87 ? 15.287 -2.258 -15.118 1.00 95.69 87 ASP A O 1
ATOM 607 N N . GLY A 1 88 ? 16.067 -2.851 -13.098 1.00 93.38 88 GLY A N 1
ATOM 608 C CA . GLY A 1 88 ? 17.031 -3.855 -13.567 1.00 93.38 88 GLY A CA 1
ATOM 609 C C . GLY A 1 88 ? 18.434 -3.303 -13.848 1.00 93.38 88 GLY A C 1
ATOM 610 O O . GLY A 1 88 ? 19.352 -4.086 -14.070 1.00 93.38 88 GLY A O 1
ATOM 611 N N . CYS A 1 89 ? 18.616 -1.985 -13.752 1.00 95.06 89 CYS A N 1
ATOM 612 C CA . CYS A 1 89 ? 19.844 -1.253 -14.066 1.00 95.06 89 CYS A CA 1
ATOM 613 C C . CYS A 1 89 ? 20.419 -0.455 -12.894 1.00 95.06 89 CYS A C 1
ATOM 615 O O . CYS A 1 89 ? 21.385 0.288 -13.054 1.00 95.06 89 CYS A O 1
ATOM 617 N N . GLY A 1 90 ? 19.850 -0.629 -11.701 1.00 91.25 90 GLY A N 1
ATOM 618 C CA . GLY A 1 90 ? 20.301 0.031 -10.478 1.00 91.25 90 GLY A CA 1
ATOM 619 C C . GLY A 1 90 ? 19.566 1.333 -10.169 1.00 91.25 90 GLY A C 1
ATOM 620 O O . GLY A 1 90 ? 19.833 1.928 -9.125 1.00 91.25 90 GLY A O 1
ATOM 621 N N . ALA A 1 91 ? 18.615 1.748 -11.010 1.00 94.12 91 ALA A N 1
ATOM 622 C CA . ALA A 1 91 ? 17.643 2.777 -10.670 1.00 94.12 91 ALA A CA 1
ATOM 623 C C . ALA A 1 91 ? 16.264 2.149 -10.388 1.00 94.12 91 ALA A C 1
ATOM 625 O O . ALA A 1 91 ? 16.126 0.950 -10.116 1.00 94.12 91 ALA A O 1
ATOM 626 N N . THR A 1 92 ? 15.224 2.981 -10.361 1.00 96.56 92 THR A N 1
ATOM 627 C CA . THR A 1 92 ? 13.854 2.570 -10.039 1.00 96.56 92 THR A CA 1
ATOM 628 C C . THR A 1 92 ? 12.875 3.066 -11.090 1.00 96.56 92 THR A C 1
ATOM 630 O O . THR A 1 92 ? 12.983 4.207 -11.532 1.00 96.56 92 THR A O 1
ATOM 633 N N . CYS A 1 93 ? 11.864 2.261 -11.406 1.00 96.38 93 CYS A N 1
ATOM 634 C CA . CYS A 1 93 ? 10.791 2.605 -12.340 1.00 96.38 93 CYS A CA 1
ATOM 635 C C . CYS A 1 93 ? 9.866 3.723 -11.849 1.00 96.38 93 CYS A C 1
ATOM 637 O O . CYS A 1 93 ? 9.188 4.363 -12.647 1.00 96.38 93 CYS A O 1
ATOM 639 N N . GLY A 1 94 ? 9.840 3.965 -10.539 1.00 95.56 94 GLY A N 1
ATOM 640 C CA . GLY A 1 94 ? 9.016 4.988 -9.913 1.00 95.56 94 GLY A CA 1
ATOM 641 C C . GLY A 1 94 ? 8.986 4.834 -8.397 1.00 95.56 94 GLY A C 1
ATOM 642 O O . GLY A 1 94 ? 9.671 3.978 -7.827 1.00 95.56 94 GLY A O 1
ATOM 643 N N . VAL A 1 95 ? 8.174 5.667 -7.750 1.00 95.88 95 VAL A N 1
ATOM 644 C CA . VAL A 1 95 ? 7.988 5.691 -6.295 1.00 95.88 95 VAL A CA 1
ATOM 645 C C . VAL A 1 95 ? 6.503 5.752 -5.958 1.00 95.88 95 VAL A C 1
ATOM 647 O O . VAL A 1 95 ? 5.73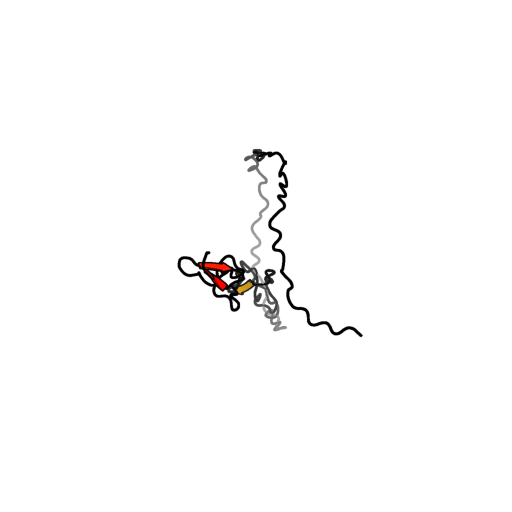1 6.416 -6.648 1.00 95.88 95 VAL A O 1
ATOM 650 N N . CYS A 1 96 ? 6.107 5.081 -4.879 1.00 96.56 96 CYS A N 1
ATOM 651 C CA . CYS A 1 96 ? 4.748 5.178 -4.360 1.00 96.56 96 CYS A CA 1
ATOM 652 C C . CYS A 1 96 ? 4.605 6.461 -3.542 1.00 96.56 96 CYS A C 1
ATOM 654 O O . CYS A 1 96 ? 5.393 6.706 -2.629 1.00 96.56 96 CYS A O 1
ATOM 656 N N . ILE A 1 97 ? 3.627 7.293 -3.900 1.00 94.94 97 ILE A N 1
ATOM 657 C CA . ILE A 1 97 ? 3.398 8.594 -3.257 1.00 94.94 97 ILE A CA 1
ATOM 658 C C . ILE A 1 97 ? 2.405 8.502 -2.095 1.00 94.94 97 ILE A C 1
ATOM 660 O O . ILE A 1 97 ? 2.356 9.410 -1.264 1.00 94.94 97 ILE A O 1
ATOM 664 N N . GLY A 1 98 ? 1.619 7.424 -2.013 1.00 92.38 98 GLY A N 1
ATOM 665 C CA . GLY A 1 98 ? 0.732 7.195 -0.884 1.00 92.38 98 GLY A CA 1
ATOM 666 C C . GLY A 1 98 ? 1.535 6.917 0.385 1.00 92.38 98 GLY A C 1
ATOM 667 O O . GLY A 1 98 ? 2.372 6.021 0.422 1.00 92.38 98 GLY A O 1
ATOM 668 N N . GLY A 1 99 ? 1.256 7.653 1.466 1.00 88.31 99 GLY A N 1
ATOM 669 C CA . GLY A 1 99 ? 1.997 7.532 2.733 1.00 88.31 99 GLY A CA 1
ATOM 670 C C . GLY A 1 99 ? 1.905 6.156 3.418 1.00 88.31 99 GLY A C 1
ATOM 671 O O . GLY A 1 99 ? 2.667 5.872 4.344 1.00 88.31 99 GLY A O 1
ATOM 672 N N . GLN A 1 100 ? 0.983 5.297 2.975 1.00 93.81 100 GLN A N 1
ATOM 673 C CA . GLN A 1 100 ? 0.825 3.909 3.422 1.00 93.81 100 GLN A CA 1
ATOM 674 C C . GLN A 1 100 ? 1.041 2.887 2.303 1.00 93.81 100 GLN A C 1
ATOM 676 O O . GLN A 1 100 ? 0.833 1.701 2.527 1.00 93.81 100 GLN A O 1
ATOM 681 N N . GLU A 1 101 ? 1.472 3.304 1.117 1.00 96.69 101 GLU A N 1
ATOM 682 C CA . GLU A 1 101 ? 1.739 2.383 0.019 1.00 96.69 101 GLU A CA 1
ATOM 683 C C . GLU A 1 101 ? 3.139 1.782 0.134 1.00 96.69 101 GLU A C 1
ATOM 685 O O . GLU A 1 101 ? 4.110 2.450 0.490 1.00 96.69 101 GLU A O 1
ATOM 690 N N . ALA A 1 102 ? 3.243 0.503 -0.205 1.00 96.19 102 ALA A N 1
ATOM 691 C CA . ALA A 1 102 ? 4.505 -0.184 -0.404 1.00 96.19 102 ALA A CA 1
ATOM 692 C C . ALA A 1 102 ? 4.570 -0.703 -1.836 1.00 96.19 102 ALA A C 1
ATOM 694 O O . ALA A 1 102 ? 3.556 -1.099 -2.414 1.00 96.19 102 ALA A O 1
ATOM 695 N N . CYS A 1 103 ? 5.776 -0.725 -2.398 1.00 97.06 103 CYS A N 1
ATOM 696 C CA . CYS A 1 103 ? 5.975 -1.342 -3.695 1.00 97.06 103 CYS A CA 1
ATOM 697 C C . CYS A 1 103 ? 5.937 -2.868 -3.557 1.00 97.06 103 CYS A C 1
ATOM 699 O O . CYS A 1 103 ? 6.805 -3.445 -2.901 1.00 97.06 103 CYS A O 1
ATOM 701 N N . GLN A 1 104 ? 4.946 -3.512 -4.173 1.00 96.81 104 GLN A N 1
ATOM 702 C CA . GLN A 1 104 ? 4.814 -4.966 -4.260 1.00 96.81 104 GLN A CA 1
ATOM 703 C C . GLN A 1 104 ? 4.597 -5.354 -5.721 1.00 96.81 104 GLN A C 1
ATOM 705 O O . GLN A 1 104 ? 3.708 -4.822 -6.379 1.00 96.81 104 GLN A O 1
ATOM 710 N N . ASP A 1 105 ? 5.447 -6.239 -6.241 1.00 95.50 105 ASP A N 1
ATOM 711 C CA . ASP A 1 105 ? 5.367 -6.762 -7.613 1.00 95.50 105 ASP A CA 1
ATOM 712 C C . ASP A 1 105 ? 5.245 -5.683 -8.707 1.00 95.50 105 ASP A C 1
ATOM 714 O O . ASP A 1 105 ? 4.566 -5.844 -9.716 1.00 95.50 105 ASP A O 1
ATOM 718 N N . GLY A 1 106 ? 5.929 -4.551 -8.507 1.00 95.81 106 GLY A N 1
ATOM 719 C CA . GLY A 1 106 ? 5.923 -3.426 -9.444 1.00 95.81 106 GLY A CA 1
ATOM 720 C C . GLY A 1 106 ? 4.700 -2.513 -9.340 1.00 95.81 106 GLY A C 1
ATOM 721 O O . GLY A 1 106 ? 4.618 -1.538 -10.084 1.00 95.81 106 GLY A O 1
ATOM 722 N N . ALA A 1 107 ? 3.779 -2.776 -8.415 1.00 97.31 107 ALA A N 1
ATOM 723 C CA . ALA A 1 107 ? 2.609 -1.955 -8.142 1.00 97.31 107 ALA A CA 1
ATOM 724 C C . ALA A 1 107 ? 2.686 -1.307 -6.752 1.00 97.31 107 ALA A C 1
ATOM 726 O O . ALA A 1 107 ? 3.260 -1.853 -5.809 1.00 97.31 107 ALA A O 1
ATOM 727 N N . CYS A 1 108 ? 2.076 -0.131 -6.617 1.00 97.25 108 CYS A N 1
ATOM 728 C CA . CYS A 1 108 ? 1.898 0.510 -5.321 1.00 97.25 108 CYS A CA 1
ATOM 729 C C . CYS A 1 108 ? 0.673 -0.084 -4.634 1.00 97.25 108 CYS A C 1
ATOM 731 O O . CYS A 1 108 ? -0.453 0.086 -5.097 1.00 97.25 108 CYS A O 1
ATOM 733 N N . VAL A 1 109 ? 0.908 -0.813 -3.546 1.00 97.19 109 VAL A N 1
ATOM 734 C CA . VAL A 1 109 ? -0.128 -1.514 -2.788 1.00 97.19 109 VAL A CA 1
ATOM 735 C C . VAL A 1 109 ? -0.246 -0.881 -1.411 1.00 97.19 109 VAL A C 1
ATOM 737 O O . VAL A 1 109 ? 0.736 -0.807 -0.666 1.00 97.19 109 VAL A O 1
ATOM 740 N N . CYS A 1 110 ? -1.452 -0.434 -1.063 1.00 96.56 110 CYS A N 1
ATOM 741 C CA . CYS A 1 110 ? -1.728 0.137 0.250 1.00 96.56 110 CYS A CA 1
ATOM 742 C C . CYS A 1 110 ? -1.535 -0.919 1.346 1.00 96.56 110 CYS A C 1
ATOM 744 O O . CYS A 1 110 ? -2.085 -2.016 1.266 1.00 96.56 110 CYS A O 1
ATOM 746 N N . GLN A 1 111 ? -0.740 -0.589 2.362 1.00 95.88 111 GLN A N 1
ATOM 747 C CA . GLN A 1 111 ? -0.497 -1.441 3.517 1.00 95.88 111 GLN A CA 1
ATOM 748 C C . GLN A 1 111 ? -1.457 -1.072 4.651 1.00 95.88 111 GLN A C 1
ATOM 750 O O . GLN A 1 111 ? -1.300 0.006 5.247 1.00 95.88 111 GLN A O 1
ATOM 755 N N . PRO A 1 112 ? -2.432 -1.944 4.964 1.00 94.44 112 PRO A N 1
ATOM 756 C CA . PRO A 1 112 ? -3.377 -1.693 6.039 1.00 94.44 112 PRO A CA 1
ATOM 757 C C . PRO A 1 112 ? -2.632 -1.587 7.370 1.00 94.44 112 PRO A C 1
ATOM 759 O O . PRO A 1 112 ? -1.758 -2.398 7.685 1.00 94.44 112 PRO A O 1
ATOM 762 N N . LYS A 1 113 ? -2.958 -0.557 8.153 1.00 92.62 113 LYS A N 1
ATOM 763 C CA . LYS A 1 113 ? -2.374 -0.317 9.474 1.00 92.62 113 LYS A CA 1
ATOM 764 C C . LYS A 1 113 ? -3.473 -0.216 10.509 1.00 92.62 113 LYS A C 1
ATOM 766 O O . LYS A 1 113 ? -4.189 0.775 10.599 1.00 92.62 113 LYS A O 1
ATOM 771 N N . CYS A 1 114 ? -3.513 -1.237 11.340 1.00 90.12 114 CYS A N 1
ATOM 772 C CA . CYS A 1 114 ? -4.345 -1.315 12.517 1.00 90.12 114 CYS A CA 1
ATOM 773 C C . CYS A 1 114 ? -3.433 -1.065 13.696 1.00 90.12 114 CYS A C 1
ATOM 775 O O . CYS A 1 114 ? -2.505 -1.835 13.914 1.00 90.12 114 CYS A O 1
ATOM 777 N N . GLY A 1 115 ? -3.595 0.070 14.369 1.00 85.69 115 GLY A N 1
ATOM 778 C CA . GLY A 1 115 ? -2.819 0.369 15.570 1.00 85.69 115 GLY A CA 1
ATOM 779 C C . GLY A 1 115 ? -3.169 -0.591 16.713 1.00 85.69 115 GLY A C 1
ATOM 780 O O . GLY A 1 115 ? -3.346 -1.787 16.527 1.00 85.69 115 GLY A O 1
ATOM 781 N N . ALA A 1 116 ? -3.318 -0.057 17.922 1.00 84.62 116 ALA A N 1
ATOM 782 C CA . ALA A 1 116 ? -3.790 -0.845 19.065 1.00 84.62 116 ALA A CA 1
ATOM 783 C C . ALA A 1 116 ? -5.329 -0.952 19.152 1.00 84.62 116 ALA A C 1
ATOM 785 O O . ALA A 1 116 ? -5.838 -1.506 20.120 1.00 84.62 116 ALA A O 1
ATOM 786 N N . GLY A 1 117 ? -6.061 -0.375 18.193 1.00 84.75 117 GLY A N 1
ATOM 787 C CA . GLY A 1 117 ? -7.524 -0.360 18.201 1.00 84.75 117 GLY A CA 1
ATOM 788 C C . GLY A 1 117 ? -8.133 -1.707 17.809 1.00 84.75 117 GLY A C 1
ATOM 789 O O . GLY A 1 117 ? -7.616 -2.395 16.933 1.00 84.75 117 GLY A O 1
ATOM 790 N N . GLU A 1 118 ? -9.254 -2.047 18.440 1.00 89.12 118 GLU A N 1
ATOM 791 C CA . GLU A 1 118 ? -10.046 -3.266 18.209 1.00 89.12 118 GLU A CA 1
ATOM 792 C C . GLU A 1 118 ? -10.950 -3.147 16.971 1.00 89.12 118 GLU A C 1
ATOM 794 O O . GLU A 1 118 ? -11.427 -4.139 16.421 1.00 89.12 118 GLU A O 1
ATOM 799 N N . CYS A 1 119 ? -11.198 -1.917 16.528 1.00 94.31 119 CYS A N 1
ATOM 800 C CA . CYS A 1 119 ? -12.062 -1.591 15.406 1.00 94.31 119 CYS A CA 1
ATOM 801 C C . CYS A 1 119 ? -11.590 -0.298 14.726 1.00 94.31 119 CYS A C 1
ATOM 803 O O . CYS A 1 119 ? -10.764 0.445 15.258 1.00 94.31 119 CYS A O 1
ATOM 805 N N . GLY A 1 120 ? -12.136 -0.005 13.546 1.00 94.06 120 GLY A N 1
ATOM 806 C CA . GLY A 1 120 ? -11.873 1.239 12.816 1.00 94.06 120 GLY A CA 1
ATOM 807 C C . GLY A 1 120 ? -11.227 1.009 11.455 1.00 94.06 120 GLY A C 1
ATOM 808 O O . GLY A 1 120 ? -11.049 -0.129 11.026 1.00 94.06 120 GLY A O 1
ATOM 809 N N . SER A 1 121 ? -10.917 2.097 10.751 1.00 93.81 121 SER A N 1
ATOM 810 C CA . SER A 1 121 ? -10.321 2.045 9.413 1.00 93.81 121 SER A CA 1
ATOM 811 C C . SER A 1 121 ? -8.860 1.604 9.454 1.00 93.81 121 SER A C 1
ATOM 813 O O . SER A 1 121 ? -8.104 2.088 10.294 1.00 93.81 121 SER A O 1
ATOM 815 N N . ASP A 1 122 ? -8.434 0.811 8.474 1.00 94.69 122 ASP A N 1
ATOM 816 C CA . ASP A 1 122 ? -7.026 0.423 8.286 1.00 94.69 122 ASP A CA 1
ATOM 817 C C . ASP A 1 122 ? -6.191 1.444 7.480 1.00 94.69 122 ASP A C 1
ATOM 819 O O . ASP A 1 122 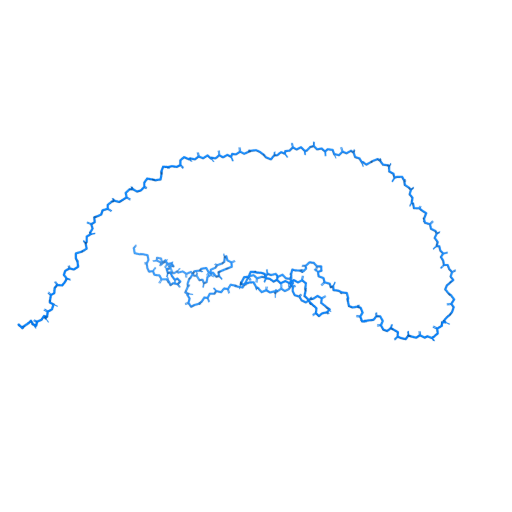? -4.997 1.246 7.242 1.00 94.69 122 ASP A O 1
ATOM 823 N N . GLY A 1 123 ? -6.819 2.541 7.039 1.00 93.19 123 GLY A N 1
ATOM 824 C CA . GLY A 1 123 ? -6.213 3.567 6.183 1.00 93.19 123 GLY A CA 1
ATOM 825 C C . GLY A 1 123 ? -6.109 3.190 4.698 1.00 93.19 123 GLY A C 1
ATOM 826 O O . GLY A 1 123 ? -5.644 4.004 3.907 1.00 93.19 123 GLY A O 1
ATOM 827 N N . CYS A 1 124 ? -6.579 2.005 4.309 1.00 95.69 124 CYS A N 1
ATOM 828 C CA . CYS A 1 124 ? -6.553 1.464 2.947 1.00 95.69 124 CYS A CA 1
ATOM 829 C C . CYS A 1 124 ? -7.952 1.136 2.399 1.00 95.69 124 CYS A C 1
ATOM 831 O O . CYS A 1 124 ? -8.083 0.452 1.386 1.00 95.69 124 CYS A O 1
ATOM 833 N N . GLY A 1 125 ? -9.003 1.636 3.054 1.00 92.31 125 GLY A N 1
ATOM 834 C CA . GLY A 1 125 ? -10.399 1.383 2.685 1.00 92.31 125 GLY A CA 1
ATOM 835 C C . GLY A 1 125 ? -10.987 0.100 3.283 1.00 92.31 125 GLY A C 1
ATOM 836 O O . GLY A 1 125 ? -12.161 -0.181 3.049 1.00 92.31 125 GLY A O 1
ATOM 837 N N . GLY A 1 126 ? -10.208 -0.651 4.064 1.00 93.81 126 GLY A N 1
ATOM 838 C CA . GLY A 1 126 ? -10.671 -1.771 4.875 1.00 93.81 126 GLY A CA 1
ATOM 839 C C . GLY A 1 126 ? -10.880 -1.385 6.342 1.00 93.81 126 GLY A C 1
ATOM 840 O O . GLY A 1 126 ? -10.961 -0.205 6.706 1.00 93.81 126 GLY A O 1
ATOM 841 N N . ASN A 1 127 ? -10.991 -2.401 7.201 1.00 94.56 127 ASN A N 1
ATOM 842 C CA . ASN A 1 127 ? -11.142 -2.231 8.644 1.00 94.56 127 ASN A CA 1
ATOM 843 C C . ASN A 1 127 ? -10.186 -3.134 9.433 1.00 94.56 127 ASN A C 1
ATOM 845 O O . ASN A 1 127 ? -9.708 -4.151 8.937 1.00 94.56 127 ASN A O 1
ATOM 849 N N . CYS A 1 128 ? -9.939 -2.741 10.677 1.00 93.62 128 CYS A N 1
ATOM 850 C CA . CYS A 1 128 ? -9.034 -3.404 11.611 1.00 93.62 128 CYS A CA 1
ATOM 851 C C . CYS A 1 128 ? -9.690 -4.441 12.518 1.00 93.62 128 CYS A C 1
ATOM 853 O O . CYS A 1 128 ? -9.028 -5.025 13.372 1.00 93.62 128 CYS A O 1
ATOM 855 N N . GLY A 1 129 ? -10.988 -4.653 12.334 1.00 92.50 129 GLY A N 1
ATOM 856 C CA . GLY A 1 129 ? -11.831 -5.440 13.210 1.00 92.50 129 GLY A CA 1
ATOM 857 C C . GLY A 1 129 ? -13.266 -4.930 13.191 1.00 92.50 129 GLY A C 1
ATOM 858 O O . GLY A 1 129 ? -13.594 -3.908 12.576 1.00 92.50 129 GLY A O 1
ATOM 859 N N . ALA A 1 130 ? -14.127 -5.663 13.886 1.00 92.94 130 ALA A N 1
ATOM 860 C CA . ALA A 1 130 ? -15.531 -5.339 14.064 1.00 92.94 130 ALA A CA 1
ATOM 861 C C . ALA A 1 130 ? -15.901 -5.508 15.538 1.00 92.94 130 ALA A C 1
ATOM 863 O O . ALA A 1 130 ? -15.418 -6.431 16.193 1.00 92.94 130 ALA A O 1
ATOM 864 N N . CYS A 1 131 ? -16.768 -4.628 16.031 1.00 94.81 131 CYS A N 1
ATOM 865 C CA . CYS A 1 131 ? -17.303 -4.745 17.380 1.00 94.81 131 CYS A CA 1
ATOM 866 C C . CYS A 1 131 ? -18.377 -5.833 17.464 1.00 94.81 131 CYS A C 1
ATOM 868 O O . CYS A 1 131 ? -18.929 -6.265 16.444 1.00 94.81 131 CYS A O 1
ATOM 870 N N . GLY A 1 132 ? -18.651 -6.294 18.684 1.00 93.50 132 GLY A N 1
ATOM 871 C CA . GLY A 1 132 ? -19.701 -7.259 18.967 1.00 93.50 132 GLY A CA 1
ATOM 872 C C . GLY A 1 132 ? -21.103 -6.721 18.673 1.00 93.50 132 GLY A C 1
ATOM 873 O O . GLY A 1 132 ? -21.305 -5.584 18.245 1.00 93.50 132 GLY A O 1
ATOM 874 N N . GLN A 1 133 ? -22.103 -7.573 18.901 1.00 93.19 133 GLN A N 1
ATOM 875 C CA . GLN A 1 133 ? -23.498 -7.131 18.870 1.00 93.19 133 GLN A CA 1
ATOM 876 C C . GLN A 1 133 ? -23.728 -6.071 19.955 1.00 93.19 133 GLN A C 1
ATOM 878 O O . GLN A 1 133 ? -23.243 -6.222 21.072 1.00 93.19 133 GLN A O 1
ATOM 883 N N . ASP A 1 134 ? -24.460 -5.015 19.593 1.00 93.31 134 ASP A N 1
ATOM 884 C CA . ASP A 1 134 ? -24.777 -3.859 20.443 1.00 93.31 134 ASP A CA 1
ATOM 885 C C . ASP A 1 134 ? -23.569 -3.006 20.877 1.00 93.31 134 ASP A C 1
ATOM 887 O O . ASP A 1 134 ? -23.660 -2.223 21.821 1.00 93.31 134 ASP A O 1
ATOM 891 N N . GLU A 1 135 ? -22.447 -3.095 20.161 1.00 95.62 135 GLU A N 1
ATOM 892 C CA . GLU A 1 135 ? -21.276 -2.239 20.356 1.00 95.62 135 GLU A CA 1
ATOM 893 C C . GLU A 1 135 ? -21.025 -1.336 19.138 1.00 95.62 135 GLU A C 1
ATOM 895 O O . GLU A 1 135 ? -21.243 -1.709 17.984 1.00 95.62 135 GLU A O 1
ATOM 900 N N . VAL A 1 136 ? -20.527 -0.130 19.396 1.00 95.06 136 VAL A N 1
ATOM 901 C CA . VAL A 1 136 ? -20.125 0.860 18.397 1.00 95.06 136 VAL A CA 1
ATOM 902 C C . VAL A 1 136 ? -18.634 1.145 18.501 1.00 95.06 136 VAL A C 1
ATOM 904 O O . VAL A 1 136 ? -18.063 1.196 19.590 1.00 95.06 136 VAL A O 1
ATOM 907 N N . CYS A 1 137 ? -18.000 1.351 17.347 1.00 95.06 137 CYS A N 1
ATOM 908 C CA . CYS A 1 137 ? -16.591 1.711 17.291 1.00 95.06 137 CYS A CA 1
ATOM 909 C C . CYS A 1 137 ? -16.411 3.201 17.596 1.00 95.06 137 CYS A C 1
ATOM 911 O O . CYS A 1 137 ? -16.792 4.051 16.787 1.00 95.06 137 CYS A O 1
ATOM 913 N N . VAL A 1 138 ? -15.812 3.519 18.742 1.00 94.12 138 VAL A N 1
ATOM 914 C CA . VAL A 1 138 ? -15.546 4.891 19.191 1.00 94.12 138 VAL A CA 1
ATOM 915 C C . VAL A 1 138 ? -14.057 5.022 19.486 1.00 94.12 138 VAL A C 1
ATOM 917 O O . VAL A 1 138 ? -13.524 4.333 20.349 1.00 94.12 138 VAL A O 1
ATOM 920 N N . GLU A 1 139 ? -13.374 5.887 18.732 1.00 92.31 139 GLU A N 1
ATOM 921 C CA . GLU A 1 139 ? -11.924 6.130 18.857 1.00 92.31 139 GLU A CA 1
ATOM 922 C C . GLU A 1 139 ? -11.059 4.852 18.783 1.00 92.31 139 GLU A C 1
ATOM 924 O O . GLU A 1 139 ? -9.991 4.761 19.384 1.00 92.31 139 GLU A O 1
ATOM 929 N N . GLY A 1 140 ? -11.512 3.858 18.012 1.00 92.50 140 GLY A N 1
ATOM 930 C CA . GLY A 1 140 ? -10.811 2.586 17.821 1.00 92.50 140 GLY A CA 1
ATOM 931 C C . GLY A 1 140 ? -11.056 1.544 18.915 1.00 92.50 140 GLY A C 1
ATOM 932 O O . GLY A 1 140 ? -10.423 0.492 18.891 1.00 92.50 140 GLY A O 1
ATOM 933 N N . LEU A 1 141 ? -11.968 1.811 19.852 1.00 93.50 141 LEU A N 1
ATOM 934 C CA . LEU A 1 141 ? -12.391 0.878 20.895 1.00 93.50 141 LEU A CA 1
ATOM 935 C C . LEU A 1 141 ? -13.873 0.548 20.741 1.00 93.50 141 LEU A C 1
ATOM 937 O O . LEU A 1 141 ? -14.679 1.412 20.382 1.00 93.50 141 LEU A O 1
ATOM 941 N N . CYS A 1 142 ? -14.235 -0.693 21.043 1.00 94.81 142 CYS A N 1
ATOM 942 C CA . CYS A 1 142 ? -15.629 -1.106 21.057 1.00 94.81 142 CYS A CA 1
ATOM 943 C C . CYS A 1 142 ? -16.292 -0.671 22.367 1.00 94.81 142 CYS A C 1
ATOM 945 O O . CYS A 1 142 ? -15.793 -0.931 23.460 1.00 94.81 142 CYS A O 1
ATOM 947 N N . GLN A 1 143 ? -17.404 0.054 22.253 1.00 95.19 143 GLN A N 1
ATOM 948 C CA . GLN A 1 143 ? -18.169 0.565 23.390 1.00 95.19 143 GLN A CA 1
ATOM 949 C C . GLN A 1 143 ? -19.642 0.207 23.222 1.00 95.19 143 GLN A C 1
ATOM 951 O O . GLN A 1 143 ? -20.151 0.240 22.105 1.00 95.19 143 GLN A O 1
ATOM 956 N N . CYS A 1 144 ? -20.349 -0.098 24.311 1.00 94.25 144 CYS A N 1
ATOM 957 C CA . CYS A 1 144 ? -21.776 -0.409 24.244 1.00 94.25 144 CYS A CA 1
ATOM 958 C C . CYS A 1 144 ? -22.571 0.753 23.626 1.00 94.25 144 CYS A C 1
ATOM 960 O O . CYS A 1 144 ? -22.418 1.907 24.033 1.00 94.25 144 CYS A O 1
ATOM 962 N N . ALA A 1 145 ? -23.450 0.436 22.679 1.00 84.12 145 ALA A N 1
ATOM 963 C CA . ALA A 1 145 ? -24.430 1.361 22.137 1.00 84.12 145 ALA A CA 1
ATOM 964 C C . ALA A 1 145 ? -25.494 1.628 23.215 1.00 84.12 145 ALA A C 1
ATOM 966 O O . ALA A 1 145 ? -26.356 0.791 23.471 1.00 84.12 145 ALA A O 1
ATOM 967 N N . SER A 1 146 ? -25.370 2.760 23.909 1.00 74.88 146 SER A N 1
ATOM 968 C CA . SER A 1 146 ? -26.309 3.216 24.945 1.00 74.88 146 SER A CA 1
ATOM 969 C C . SER A 1 146 ? -27.674 3.610 24.395 1.00 74.88 146 SER A C 1
ATOM 971 O O . SER A 1 146 ? -27.674 4.274 23.332 1.00 74.88 146 SER A O 1
#

Foldseek 3Di:
DDDDDDDDDPPPPDDDDDDPDDPPDDDDDDDDDDDDDDDDDDDPDDDDDDDDDDDPDDDDDDDDDDDPPPPVLDDDFCLVPAQWDGRRNPDISHDDPPPQWDGDPRDTDGDFCDDPAQWDGSSRPDMPHDEDPQWDQDPRYTDGND

Sequence (146 aa):
MQRILLSGAIVWCACGAVFLSACSGSGRSQKDPTPAADLGADDVLRFADSAPADRVGEGGPAGDAGGKEDVSDVCWPDCQGRACGPDGCGATCGVCIGGQEACQDGACVCQPKCGAGECGSDGCGGNCGACGQDEVCVEGLCQCAS

pLDDT: mean 73.15, std 21.11, range [40.69, 97.62]